Protein AF-A0AA95MHP6-F1 (afdb_monomer_lite)

Radius of gyration: 26.58 Å; chains: 1; bounding box: 50×33×89 Å

Sequence (147 aa):
MKYDLVIKELNQLKTENEHLKRLLSNMMHRREEKAEITNNANIISNRALPIYKINLFKSLFKGRTDVFAYRYESNNGKKCYTPAIYPLLQDDMCVFLAFDFDKQNWQQDLLAFVKECKNSHIPVNIERSRSGKGAHVWIFFFVKINQ

pLDDT: mean 82.79, std 11.97, range [54.72, 97.81]

Secondary structure (DSSP, 8-state):
-HHHHHHHHHHHHHHHHHHHHHHHHHHHHHHHHHHHHHHHHTT--TTS-HHHHHHHHHHH----TTEEEEEEE-TTS-EEEEEEE--S-TTSEEEEEEEEE-STTHHHHHHHHHHHHHHTT---EEEE-TTSS-EEEEEEEEEEEE-

Organism: NCBI:txid220687

Foldseek 3Di:
DVVVVVVVVVVVVVVVVVVVVVVVVVVVVVVVVVVVVVVVLVVDDPPDDVVSVVVSCCVVDVDDPQWDWDWDADPVRDIDTDTDGPQQDPVQWHFKDKDKQADPPSVVVVVVVVVVCVVVVFDWDKAQDPVNGIIMIMGGHPDIDHD

Structure (mmCIF, N/CA/C/O backbone):
data_AF-A0AA95MHP6-F1
#
_entry.id   AF-A0AA95MHP6-F1
#
loop_
_atom_site.group_PDB
_atom_site.id
_atom_site.type_symbol
_atom_site.label_atom_id
_atom_site.label_alt_id
_atom_site.label_comp_id
_atom_site.label_asym_id
_atom_site.label_entity_id
_atom_site.label_seq_id
_atom_site.pdbx_PDB_ins_code
_atom_site.Cartn_x
_atom_site.Cartn_y
_atom_site.Cartn_z
_atom_site.occupancy
_atom_site.B_iso_or_equiv
_atom_site.auth_seq_id
_atom_site.auth_comp_id
_atom_site.auth_asym_id
_atom_site.auth_atom_id
_atom_site.pdbx_PDB_model_num
ATOM 1 N N . MET A 1 1 ? 16.812 -11.308 -62.371 1.00 62.47 1 MET A N 1
ATOM 2 C CA . MET A 1 1 ? 15.585 -11.447 -61.550 1.00 62.47 1 MET A CA 1
ATOM 3 C C . MET A 1 1 ? 15.780 -12.296 -60.290 1.00 62.47 1 MET A C 1
ATOM 5 O O . MET A 1 1 ? 15.633 -11.748 -59.211 1.00 62.47 1 MET A O 1
ATOM 9 N N . LYS A 1 2 ? 16.140 -13.593 -60.360 1.00 71.00 2 LYS A N 1
ATOM 10 C CA . LYS A 1 2 ? 16.373 -14.414 -59.142 1.00 71.00 2 LYS A CA 1
ATOM 11 C C . LYS A 1 2 ? 17.661 -14.030 -58.391 1.00 71.00 2 LYS A C 1
ATOM 13 O O . LYS A 1 2 ? 17.681 -14.043 -57.171 1.00 71.00 2 LYS A O 1
ATOM 18 N N . TYR A 1 3 ? 18.703 -13.631 -59.120 1.00 72.38 3 TYR A N 1
ATOM 19 C CA . TYR A 1 3 ? 19.995 -13.219 -58.555 1.00 72.38 3 TYR A CA 1
ATOM 20 C C . TYR A 1 3 ? 19.905 -11.901 -57.764 1.00 72.38 3 TYR A C 1
ATOM 22 O O . TYR A 1 3 ? 20.447 -11.789 -56.670 1.00 72.38 3 TYR A O 1
ATOM 30 N N . ASP A 1 4 ? 19.131 -10.939 -58.268 1.00 85.81 4 ASP A N 1
ATOM 31 C CA . ASP A 1 4 ? 18.943 -9.629 -57.628 1.00 85.81 4 ASP A CA 1
ATOM 32 C C . ASP A 1 4 ? 18.179 -9.740 -56.299 1.00 85.81 4 ASP A C 1
ATOM 34 O O . ASP A 1 4 ? 18.490 -9.047 -55.331 1.00 85.81 4 ASP A O 1
ATOM 38 N N . LEU A 1 5 ? 17.211 -10.663 -56.230 1.00 87.50 5 LEU A N 1
ATOM 39 C CA . LEU A 1 5 ? 16.488 -10.993 -55.000 1.00 87.50 5 LEU A CA 1
ATOM 40 C C . LEU A 1 5 ? 17.417 -11.612 -53.948 1.00 87.50 5 LEU A C 1
ATOM 42 O O . LEU A 1 5 ? 17.389 -11.194 -52.794 1.00 87.50 5 LEU A O 1
ATOM 46 N N . VAL A 1 6 ? 18.288 -12.537 -54.360 1.00 86.69 6 VAL A N 1
ATOM 47 C CA . VAL A 1 6 ? 19.268 -13.180 -53.468 1.00 86.69 6 VAL A CA 1
ATOM 48 C C . VAL A 1 6 ? 20.271 -12.161 -52.915 1.00 86.69 6 VAL A C 1
ATOM 50 O O . VAL A 1 6 ? 20.595 -12.191 -51.730 1.00 86.69 6 VAL A O 1
ATOM 53 N N . ILE A 1 7 ? 20.732 -11.214 -53.737 1.00 89.94 7 ILE A N 1
ATOM 54 C CA . ILE A 1 7 ? 21.622 -10.136 -53.278 1.00 89.94 7 ILE A CA 1
ATOM 55 C C . ILE A 1 7 ? 20.912 -9.227 -52.268 1.00 89.94 7 ILE A C 1
ATOM 57 O O . ILE A 1 7 ? 21.505 -8.838 -51.258 1.00 89.94 7 ILE A O 1
ATOM 61 N N . LYS A 1 8 ? 19.641 -8.895 -52.514 1.00 92.88 8 LYS A N 1
ATOM 62 C CA . LYS A 1 8 ? 18.846 -8.067 -51.602 1.00 92.88 8 LYS A CA 1
ATOM 63 C C . LYS A 1 8 ? 18.678 -8.737 -50.236 1.00 92.88 8 LYS A C 1
ATOM 65 O O . LYS A 1 8 ? 18.879 -8.080 -49.216 1.00 92.88 8 LYS A O 1
ATOM 70 N N . GLU A 1 9 ? 18.379 -10.031 -50.222 1.00 90.69 9 GLU A N 1
ATOM 71 C CA . GLU A 1 9 ? 18.222 -10.822 -49.000 1.00 90.69 9 GLU A CA 1
ATOM 72 C C . GLU A 1 9 ? 19.544 -10.962 -48.230 1.00 90.69 9 GLU A C 1
ATOM 74 O O . GLU A 1 9 ? 19.583 -10.750 -47.020 1.00 90.69 9 GLU A O 1
ATOM 79 N N . LEU A 1 10 ? 20.663 -11.194 -48.927 1.00 91.00 10 LEU A N 1
ATOM 80 C CA . LEU A 1 10 ? 21.992 -11.230 -48.305 1.00 91.00 10 LEU A CA 1
ATOM 81 C C . LEU A 1 10 ? 22.357 -9.912 -47.617 1.00 91.00 10 LEU A C 1
ATOM 83 O O . LEU A 1 10 ? 22.954 -9.922 -46.540 1.00 91.00 10 LEU A O 1
ATOM 87 N N . ASN A 1 11 ? 22.009 -8.779 -48.223 1.00 92.19 11 ASN A N 1
ATOM 88 C CA . ASN A 1 11 ? 22.267 -7.475 -47.623 1.00 92.19 11 ASN A CA 1
ATOM 89 C C . ASN A 1 11 ? 21.388 -7.243 -46.389 1.00 92.19 11 ASN A C 1
ATOM 91 O O . ASN A 1 11 ? 21.899 -6.792 -45.367 1.00 92.19 11 ASN A O 1
ATOM 95 N N . GLN A 1 12 ? 20.108 -7.620 -46.445 1.00 94.25 12 GLN A N 1
ATOM 96 C CA . GLN A 1 12 ? 19.204 -7.530 -45.294 1.00 94.25 12 GLN A CA 1
ATOM 97 C C . GLN A 1 12 ? 19.676 -8.397 -44.123 1.00 94.25 12 GLN A C 1
ATOM 99 O O . GLN A 1 12 ? 19.814 -7.892 -43.010 1.00 94.25 12 GLN A O 1
ATOM 104 N N . LEU A 1 13 ? 20.017 -9.662 -44.383 1.00 90.12 13 LEU A N 1
ATOM 105 C CA . LEU A 1 13 ? 20.512 -10.587 -43.362 1.00 90.12 13 LEU A CA 1
ATOM 106 C C . LEU A 1 13 ? 21.821 -10.108 -42.729 1.00 90.12 13 LEU A C 1
ATOM 108 O O . LEU A 1 13 ? 22.044 -10.311 -41.536 1.00 90.12 13 LEU A O 1
ATOM 112 N N . LYS A 1 14 ? 22.698 -9.452 -43.496 1.00 94.88 14 LYS A N 1
ATOM 113 C CA . LYS A 1 14 ? 23.917 -8.840 -42.947 1.00 94.88 14 LYS A CA 1
ATOM 114 C C . LYS A 1 14 ? 23.592 -7.667 -42.030 1.00 94.88 14 LYS A C 1
ATOM 116 O O . LYS A 1 14 ? 24.141 -7.596 -40.934 1.00 94.88 14 LYS A O 1
ATOM 121 N N . THR A 1 15 ? 22.690 -6.779 -42.441 1.00 95.25 15 THR A N 1
ATOM 122 C CA . THR A 1 15 ? 22.268 -5.642 -41.612 1.00 95.25 15 THR A CA 1
ATOM 123 C C . THR A 1 15 ? 21.615 -6.104 -40.312 1.00 95.25 15 THR A C 1
ATOM 125 O O . THR A 1 15 ? 21.936 -5.583 -39.244 1.00 95.25 15 THR A O 1
ATOM 128 N N . GLU A 1 16 ? 20.744 -7.109 -40.378 1.00 91.25 16 GLU A N 1
ATOM 129 C CA . GLU A 1 16 ? 20.091 -7.671 -39.198 1.00 91.25 16 GLU A CA 1
ATOM 130 C C . GLU A 1 16 ? 21.096 -8.348 -38.263 1.00 91.25 16 GLU A C 1
ATOM 132 O O . GLU A 1 16 ? 21.067 -8.109 -37.057 1.00 91.25 16 GLU A O 1
ATOM 137 N N . ASN A 1 17 ? 22.056 -9.102 -38.804 1.00 93.94 17 ASN A N 1
ATOM 138 C CA . ASN A 1 17 ? 23.125 -9.693 -38.000 1.00 93.94 17 ASN A CA 1
ATOM 139 C C . ASN A 1 17 ? 23.962 -8.640 -37.267 1.00 93.94 17 ASN A C 1
ATOM 141 O O . ASN A 1 17 ? 24.259 -8.812 -36.087 1.00 93.94 17 ASN A O 1
ATOM 145 N N . GLU A 1 18 ? 24.325 -7.541 -37.924 1.00 95.62 18 GLU A N 1
ATOM 146 C CA . GLU A 1 18 ? 25.066 -6.460 -37.265 1.00 95.62 18 GLU A CA 1
ATOM 147 C C . GLU A 1 18 ? 24.228 -5.773 -36.177 1.00 95.62 18 GLU A C 1
ATOM 149 O O . GLU A 1 18 ? 24.725 -5.488 -35.083 1.00 95.62 18 GLU A O 1
ATOM 154 N N . HIS A 1 19 ? 22.928 -5.587 -36.412 1.00 92.44 19 HIS A N 1
ATOM 155 C CA . HIS A 1 19 ? 22.014 -5.057 -35.404 1.00 92.44 19 HIS A CA 1
ATOM 156 C C . HIS A 1 19 ? 21.877 -5.991 -34.188 1.00 92.44 19 HIS A C 1
ATOM 158 O O . HIS A 1 19 ? 21.969 -5.537 -33.043 1.00 92.44 19 HIS A O 1
ATOM 164 N N . LEU A 1 20 ? 21.721 -7.298 -34.418 1.00 89.75 20 LEU A N 1
ATOM 165 C CA . LEU A 1 20 ? 21.615 -8.311 -33.366 1.00 89.75 20 LEU A CA 1
ATOM 166 C C . LEU A 1 20 ? 22.903 -8.413 -32.545 1.00 89.75 20 LEU A C 1
ATOM 168 O O . LEU A 1 20 ? 22.838 -8.429 -31.315 1.00 89.75 20 LEU A O 1
ATOM 172 N N . LYS A 1 21 ? 24.074 -8.402 -33.194 1.00 89.62 21 LYS A N 1
ATOM 173 C CA . LYS A 1 21 ? 25.374 -8.357 -32.506 1.00 89.62 21 LYS A CA 1
ATOM 174 C C . LYS A 1 21 ? 25.498 -7.120 -31.621 1.00 89.62 21 LYS A C 1
ATOM 176 O O . LYS A 1 21 ? 25.953 -7.227 -30.484 1.00 89.62 21 LYS A O 1
ATOM 181 N N . ARG A 1 22 ? 25.036 -5.957 -32.095 1.00 90.94 22 ARG A N 1
ATOM 182 C CA . ARG A 1 22 ? 25.044 -4.717 -31.305 1.00 90.94 22 ARG A CA 1
ATOM 183 C C . ARG A 1 22 ? 24.107 -4.794 -30.099 1.00 90.94 22 ARG A C 1
ATOM 185 O O . ARG A 1 22 ? 24.481 -4.377 -29.004 1.00 90.94 22 ARG A O 1
ATOM 192 N N . LEU A 1 23 ? 22.908 -5.353 -30.269 1.00 89.50 23 LEU A N 1
ATOM 193 C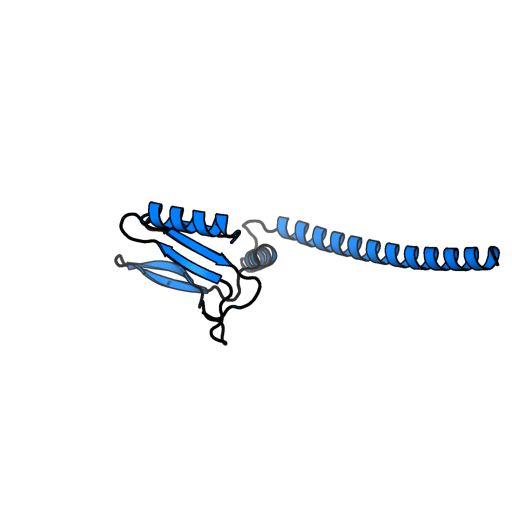 CA . LEU A 1 23 ? 21.972 -5.603 -29.167 1.00 89.50 23 LEU A CA 1
ATOM 194 C C . LEU A 1 23 ? 22.561 -6.561 -28.127 1.00 89.50 23 LEU A C 1
ATOM 196 O O . LEU A 1 23 ? 22.486 -6.276 -26.934 1.00 89.50 23 LEU A O 1
ATOM 200 N N . LEU A 1 24 ? 23.183 -7.656 -28.570 1.00 85.19 24 LEU A N 1
ATOM 201 C CA . LEU A 1 24 ? 23.874 -8.614 -27.706 1.00 85.19 24 LEU A CA 1
ATOM 202 C C . LEU A 1 24 ? 25.011 -7.952 -26.928 1.00 85.19 24 LEU A C 1
ATOM 204 O O . LEU A 1 24 ? 25.044 -8.083 -25.709 1.00 85.19 24 LEU A O 1
ATOM 208 N N . SER A 1 25 ? 25.864 -7.170 -27.590 1.00 89.12 25 SER A N 1
ATOM 209 C CA . SER A 1 25 ? 26.943 -6.419 -26.934 1.00 89.12 25 SER A CA 1
ATOM 210 C C . SER A 1 25 ? 26.406 -5.483 -25.847 1.00 89.12 25 SER A C 1
ATOM 212 O O . SER A 1 25 ? 26.915 -5.463 -24.730 1.00 89.12 25 SER A O 1
ATOM 214 N N . ASN A 1 26 ? 25.320 -4.760 -26.133 1.00 85.88 26 ASN A N 1
ATOM 215 C CA . ASN A 1 26 ? 24.680 -3.873 -25.161 1.00 85.88 26 ASN A CA 1
ATOM 216 C C . ASN A 1 26 ? 24.046 -4.639 -23.992 1.00 85.88 26 ASN A C 1
ATOM 218 O O . ASN A 1 26 ? 24.044 -4.153 -22.862 1.00 85.88 26 ASN A O 1
ATOM 222 N N . MET A 1 27 ? 23.473 -5.817 -24.247 1.00 84.94 27 MET A N 1
ATOM 223 C CA . MET A 1 27 ? 22.927 -6.677 -23.197 1.00 84.94 27 MET A CA 1
ATOM 224 C C . MET A 1 27 ? 24.034 -7.287 -22.335 1.00 84.94 27 MET A C 1
ATOM 226 O O . MET A 1 27 ? 23.847 -7.374 -21.124 1.00 84.94 27 MET A O 1
ATOM 230 N N . MET A 1 28 ? 25.172 -7.665 -22.926 1.00 82.88 28 MET A N 1
ATOM 231 C CA . MET A 1 28 ? 26.337 -8.198 -22.214 1.00 82.88 28 MET A CA 1
ATOM 232 C C . MET A 1 28 ? 26.977 -7.142 -21.314 1.00 82.88 28 MET A C 1
ATOM 234 O O . MET A 1 28 ? 27.070 -7.390 -20.116 1.00 82.88 28 MET A O 1
ATOM 238 N N . HIS A 1 29 ? 27.267 -5.938 -21.818 1.00 75.31 29 HIS A N 1
ATOM 239 C CA . HIS A 1 29 ? 27.786 -4.850 -20.977 1.00 75.31 29 HIS A CA 1
ATOM 240 C C . HIS A 1 29 ? 26.840 -4.485 -19.834 1.00 75.31 29 HIS A C 1
ATOM 242 O O . HIS A 1 29 ? 27.256 -4.366 -18.687 1.00 75.31 29 HIS A O 1
ATOM 248 N N . ARG A 1 30 ? 25.528 -4.424 -20.096 1.00 72.19 30 ARG A N 1
ATOM 249 C CA . ARG A 1 30 ? 24.537 -4.168 -19.039 1.00 72.19 30 ARG A CA 1
ATOM 250 C C . ARG A 1 30 ? 24.481 -5.295 -17.999 1.00 72.19 30 ARG A C 1
ATOM 252 O O . ARG A 1 30 ? 24.029 -5.079 -16.875 1.00 72.19 30 ARG A O 1
ATOM 259 N N . ARG A 1 31 ? 24.869 -6.515 -18.377 1.00 70.50 31 ARG A N 1
ATOM 260 C CA . ARG A 1 31 ? 24.928 -7.685 -17.493 1.00 70.50 31 ARG A CA 1
ATOM 261 C C . ARG A 1 31 ? 26.219 -7.691 -16.670 1.00 70.50 31 ARG A C 1
ATOM 263 O O . ARG A 1 31 ? 26.142 -8.009 -15.489 1.00 70.50 31 ARG A O 1
ATOM 270 N N . GLU A 1 32 ? 27.341 -7.286 -17.261 1.00 66.81 32 GLU A N 1
ATOM 271 C CA . GLU A 1 32 ? 28.636 -7.075 -16.594 1.00 66.81 32 GLU A CA 1
ATOM 272 C C . GLU A 1 32 ? 28.544 -5.949 -15.553 1.00 66.81 32 GLU A C 1
ATOM 274 O O . GLU A 1 32 ? 28.807 -6.195 -14.379 1.00 66.81 32 GLU A O 1
ATOM 279 N N . GLU A 1 33 ? 28.017 -4.776 -15.923 1.00 66.00 33 GLU A N 1
ATOM 280 C CA . GLU A 1 33 ? 27.781 -3.659 -14.990 1.00 66.00 33 GLU A CA 1
ATOM 281 C C . GLU A 1 33 ? 26.861 -4.069 -13.828 1.00 66.00 33 GLU A C 1
ATOM 283 O O . GLU A 1 33 ? 27.123 -3.773 -12.662 1.00 66.00 33 GLU A O 1
ATOM 288 N N . LYS A 1 34 ? 25.774 -4.801 -14.114 1.00 64.56 34 LYS A N 1
ATOM 289 C CA . LYS A 1 34 ? 24.883 -5.318 -13.063 1.00 64.56 34 LYS A CA 1
ATOM 290 C C . LYS A 1 34 ? 25.572 -6.342 -12.163 1.00 64.56 34 LYS A C 1
ATOM 292 O O . LYS A 1 34 ? 25.310 -6.342 -10.959 1.00 64.56 34 LYS A O 1
ATOM 29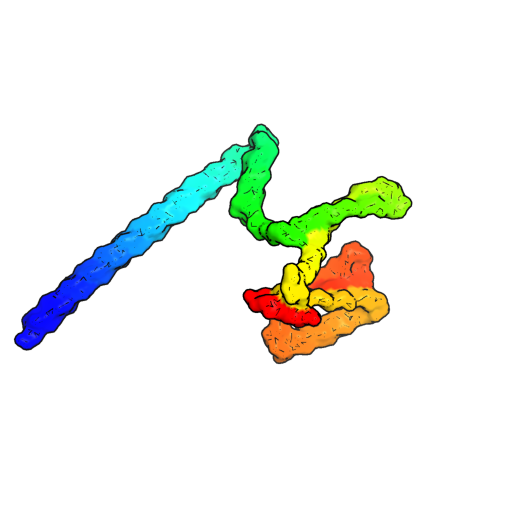7 N N . ALA A 1 35 ? 26.411 -7.217 -12.713 1.00 59.97 35 ALA A N 1
ATOM 298 C CA . ALA A 1 35 ? 27.170 -8.189 -11.933 1.00 59.97 35 ALA A CA 1
ATOM 299 C C . ALA A 1 35 ? 28.192 -7.498 -11.013 1.00 59.97 35 ALA A C 1
ATOM 301 O O . ALA A 1 35 ? 28.277 -7.852 -9.839 1.00 59.97 35 ALA A O 1
ATOM 302 N N . GLU A 1 36 ? 28.882 -6.458 -11.487 1.00 61.56 36 GLU A N 1
ATOM 303 C CA . GLU A 1 36 ? 29.785 -5.640 -10.665 1.00 61.56 36 GLU A CA 1
ATOM 304 C C . GLU A 1 36 ? 29.044 -4.891 -9.549 1.00 61.56 36 GLU A C 1
ATOM 306 O O . GLU A 1 36 ? 29.485 -4.899 -8.397 1.00 61.56 36 GLU A O 1
ATOM 311 N N . ILE A 1 37 ? 27.875 -4.307 -9.837 1.00 61.00 37 ILE A N 1
ATOM 312 C CA . ILE A 1 37 ? 27.026 -3.666 -8.816 1.00 61.00 37 ILE A CA 1
ATOM 313 C C . ILE A 1 37 ? 26.573 -4.688 -7.759 1.00 61.00 37 ILE A C 1
ATOM 315 O O . ILE A 1 37 ? 26.604 -4.399 -6.561 1.00 61.00 37 ILE A O 1
ATOM 319 N N . THR A 1 38 ? 26.185 -5.894 -8.186 1.00 58.81 38 THR A N 1
ATOM 320 C CA . THR A 1 38 ? 25.731 -6.970 -7.286 1.00 58.81 38 THR A CA 1
ATOM 321 C C . THR A 1 38 ? 26.878 -7.496 -6.414 1.00 58.81 38 THR A C 1
ATOM 323 O O . THR A 1 38 ? 26.687 -7.755 -5.227 1.00 58.81 38 THR A O 1
ATOM 326 N N . ASN A 1 39 ? 28.094 -7.585 -6.960 1.00 59.16 39 ASN A N 1
ATOM 327 C CA . ASN A 1 39 ? 29.284 -7.987 -6.209 1.00 59.16 39 ASN A CA 1
ATOM 328 C C . ASN A 1 39 ? 29.717 -6.922 -5.190 1.00 59.16 39 ASN A C 1
ATOM 330 O O . ASN A 1 39 ? 30.055 -7.267 -4.060 1.00 59.16 39 ASN A O 1
ATOM 334 N N . ASN A 1 40 ? 29.631 -5.633 -5.531 1.00 54.72 40 ASN A N 1
ATOM 335 C CA . ASN A 1 40 ? 29.947 -4.543 -4.601 1.00 54.72 40 ASN A CA 1
ATOM 336 C C . ASN A 1 40 ? 28.928 -4.416 -3.457 1.00 54.72 40 ASN A C 1
ATOM 338 O O . ASN A 1 40 ? 29.297 -4.106 -2.323 1.00 54.72 40 ASN A O 1
ATOM 342 N N . ALA A 1 41 ? 27.654 -4.710 -3.723 1.00 56.38 41 ALA A N 1
ATOM 343 C CA . ALA A 1 41 ? 26.616 -4.780 -2.697 1.00 56.38 41 ALA A CA 1
ATOM 344 C C . ALA A 1 41 ? 26.907 -5.852 -1.627 1.00 56.38 41 ALA A C 1
ATOM 346 O O . ALA A 1 41 ? 26.638 -5.630 -0.445 1.00 56.38 41 ALA A O 1
ATOM 347 N N . ASN A 1 42 ? 27.521 -6.974 -2.018 1.00 55.31 42 ASN A N 1
ATOM 348 C CA . ASN A 1 42 ? 27.856 -8.091 -1.128 1.00 55.31 42 ASN A CA 1
ATOM 349 C C . ASN A 1 42 ? 29.063 -7.834 -0.196 1.00 55.31 42 ASN A C 1
ATOM 351 O O . ASN A 1 42 ? 29.304 -8.631 0.708 1.00 55.31 42 ASN A O 1
ATOM 355 N N . ILE A 1 43 ? 29.806 -6.728 -0.354 1.00 58.25 43 ILE A N 1
ATOM 356 C CA . ILE A 1 43 ? 30.996 -6.403 0.470 1.00 58.25 43 ILE A CA 1
ATOM 357 C C . ILE A 1 43 ? 30.643 -5.512 1.681 1.00 58.25 43 ILE A C 1
ATOM 359 O O . ILE A 1 43 ? 31.454 -5.304 2.590 1.00 58.25 43 ILE A O 1
ATOM 363 N N . ILE A 1 44 ? 29.411 -5.003 1.762 1.00 62.31 44 ILE A N 1
ATOM 364 C CA . ILE A 1 44 ? 28.985 -4.079 2.822 1.00 62.31 44 ILE A CA 1
ATOM 365 C C . ILE A 1 44 ? 28.676 -4.873 4.099 1.00 62.31 44 ILE A C 1
ATOM 367 O O . ILE A 1 44 ? 27.535 -5.175 4.438 1.00 62.31 44 ILE A O 1
ATOM 371 N N . SER A 1 45 ? 29.735 -5.220 4.828 1.00 66.94 45 SER A N 1
ATOM 372 C CA . SER A 1 45 ? 29.639 -5.823 6.157 1.00 66.94 45 SER A CA 1
ATOM 373 C C . SER A 1 45 ? 29.057 -4.836 7.181 1.00 66.94 45 SER A C 1
ATOM 375 O O . SER A 1 45 ? 29.033 -3.618 6.973 1.00 66.94 45 SER A O 1
ATOM 377 N N . ASN A 1 46 ? 28.666 -5.328 8.362 1.00 65.06 46 ASN A N 1
ATOM 378 C CA . ASN A 1 46 ? 28.190 -4.473 9.458 1.00 65.06 46 ASN A CA 1
ATOM 379 C C . ASN A 1 46 ? 29.194 -3.389 9.902 1.00 65.06 46 ASN A C 1
ATOM 381 O O . ASN A 1 46 ? 28.784 -2.446 10.577 1.00 65.06 46 ASN A O 1
ATOM 385 N N . ARG A 1 47 ? 30.466 -3.475 9.492 1.00 71.44 47 ARG A N 1
ATOM 386 C CA . ARG A 1 47 ? 31.513 -2.479 9.770 1.00 71.44 47 ARG A CA 1
ATOM 387 C C . ARG A 1 47 ? 31.562 -1.324 8.765 1.00 71.44 47 ARG A C 1
ATOM 389 O O . ARG A 1 47 ? 32.279 -0.359 9.002 1.00 71.44 47 ARG A O 1
ATOM 396 N N . ALA A 1 48 ? 30.829 -1.404 7.655 1.00 77.12 48 ALA A N 1
ATOM 397 C CA . ALA A 1 48 ? 30.784 -0.328 6.673 1.00 77.12 48 ALA A CA 1
ATOM 398 C C . ALA A 1 48 ? 30.186 0.955 7.272 1.00 77.12 48 ALA A C 1
ATOM 400 O O . ALA A 1 48 ? 29.269 0.901 8.102 1.00 77.12 48 ALA A O 1
ATOM 401 N N . LEU A 1 49 ? 30.678 2.110 6.810 1.00 80.38 49 LEU A N 1
ATOM 402 C CA . LEU A 1 49 ? 30.133 3.409 7.200 1.00 80.38 49 LEU A CA 1
ATOM 403 C C . LEU A 1 49 ? 28.627 3.477 6.880 1.00 80.38 49 LEU A C 1
ATOM 405 O O . LEU A 1 49 ? 28.198 2.939 5.851 1.00 80.38 49 LEU A O 1
ATOM 409 N N . PRO A 1 50 ? 27.821 4.174 7.706 1.00 82.38 50 PRO A N 1
ATOM 410 C CA . PRO A 1 50 ? 26.376 4.293 7.502 1.00 82.38 50 PRO A CA 1
ATOM 411 C C . PRO A 1 50 ? 25.990 4.734 6.088 1.00 82.38 50 PRO A C 1
ATOM 413 O O . PRO A 1 50 ? 25.015 4.232 5.538 1.00 82.38 50 PRO A O 1
ATOM 416 N N . ILE A 1 51 ? 26.790 5.607 5.467 1.00 76.56 51 ILE A N 1
ATOM 417 C CA . ILE A 1 51 ? 26.537 6.104 4.113 1.00 76.56 51 ILE A CA 1
ATOM 418 C C . ILE A 1 51 ? 26.515 4.988 3.059 1.00 76.56 51 ILE A C 1
ATOM 420 O O . ILE A 1 51 ? 25.641 4.987 2.197 1.00 76.56 51 ILE A O 1
ATOM 424 N N . TYR A 1 52 ? 27.397 3.988 3.157 1.00 79.75 52 TYR A N 1
ATOM 425 C CA . TYR A 1 52 ? 27.421 2.867 2.214 1.00 79.75 52 TYR A CA 1
ATOM 426 C C . TYR A 1 52 ? 26.218 1.947 2.405 1.00 79.75 52 TYR A C 1
ATOM 428 O O . TYR A 1 52 ? 25.628 1.502 1.426 1.00 79.75 52 TYR A O 1
ATOM 436 N N . LYS A 1 53 ? 25.788 1.733 3.654 1.00 81.50 53 LYS A N 1
ATOM 437 C CA . LYS A 1 53 ? 24.560 0.983 3.960 1.00 81.50 53 LYS A CA 1
ATOM 438 C C . LYS A 1 53 ? 23.316 1.708 3.447 1.00 81.50 53 LYS A C 1
ATOM 440 O O . LYS A 1 53 ? 22.434 1.069 2.887 1.00 81.50 53 LYS A O 1
ATOM 445 N N . ILE A 1 54 ? 23.262 3.034 3.592 1.00 77.19 54 ILE A N 1
ATOM 446 C CA . ILE A 1 54 ? 22.175 3.869 3.060 1.00 77.19 54 ILE A CA 1
ATOM 447 C C . ILE A 1 54 ? 22.149 3.796 1.533 1.00 77.19 54 ILE A C 1
ATOM 449 O O . ILE A 1 54 ? 21.081 3.614 0.955 1.00 77.19 54 ILE A O 1
ATOM 453 N N . ASN A 1 55 ? 23.303 3.909 0.874 1.00 76.81 55 ASN A N 1
ATOM 454 C CA . ASN A 1 55 ? 23.387 3.838 -0.583 1.00 76.81 55 ASN A CA 1
ATOM 455 C C . ASN A 1 55 ? 23.001 2.451 -1.110 1.00 76.81 55 ASN A C 1
ATOM 457 O O . ASN A 1 55 ? 22.252 2.365 -2.080 1.00 76.81 55 ASN A O 1
ATOM 461 N N . LEU A 1 56 ? 23.433 1.381 -0.438 1.00 77.31 56 LEU A N 1
ATOM 462 C CA . LEU A 1 56 ? 23.011 0.014 -0.741 1.00 77.31 56 LEU A CA 1
ATOM 463 C C . LEU A 1 56 ? 21.505 -0.172 -0.550 1.00 77.31 56 LEU A C 1
ATOM 465 O O . LEU A 1 56 ? 20.822 -0.716 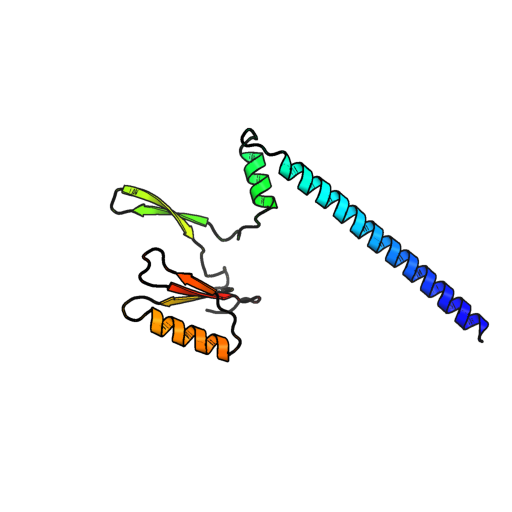-1.410 1.00 77.31 56 LEU A O 1
ATOM 469 N N . PHE A 1 57 ? 20.964 0.305 0.567 1.00 75.69 57 PHE A N 1
ATOM 470 C CA . PHE A 1 57 ? 19.531 0.236 0.807 1.00 75.69 57 PHE A CA 1
ATOM 471 C C . PHE A 1 57 ? 18.759 0.994 -0.280 1.00 75.69 57 PHE A C 1
ATOM 473 O O . PHE A 1 57 ? 17.803 0.460 -0.821 1.00 75.69 57 PHE A O 1
ATOM 480 N N . LYS A 1 58 ? 19.206 2.192 -0.675 1.00 72.12 58 LYS A N 1
ATOM 481 C CA . LYS A 1 58 ? 18.595 2.970 -1.766 1.00 72.12 58 LYS A CA 1
ATOM 482 C C . LYS A 1 58 ? 18.733 2.315 -3.146 1.00 72.12 58 LYS A C 1
ATOM 484 O O . LYS A 1 58 ? 17.886 2.554 -4.003 1.00 72.12 58 LYS A O 1
ATOM 489 N N . SER A 1 59 ? 19.783 1.525 -3.390 1.00 72.62 59 SER A N 1
ATOM 490 C CA . SER A 1 59 ? 19.954 0.811 -4.663 1.00 72.62 59 SER A CA 1
ATOM 491 C C . SER A 1 59 ? 19.059 -0.427 -4.756 1.00 72.62 59 SER A C 1
ATOM 493 O O . SER A 1 59 ? 18.519 -0.702 -5.827 1.00 72.62 59 SER A O 1
ATOM 495 N N . LEU A 1 60 ? 18.866 -1.137 -3.640 1.00 70.06 60 LEU A N 1
ATOM 496 C CA . LEU A 1 60 ? 18.010 -2.325 -3.553 1.00 70.06 60 LEU A CA 1
ATOM 497 C C . LEU A 1 60 ? 16.527 -1.970 -3.405 1.00 70.06 60 LEU A C 1
ATOM 499 O O . LEU A 1 60 ? 15.664 -2.628 -3.982 1.00 70.06 60 LEU A O 1
ATOM 503 N N . PHE A 1 61 ? 16.233 -0.918 -2.647 1.00 69.38 61 PHE A N 1
ATOM 504 C CA . PHE A 1 61 ? 14.889 -0.458 -2.339 1.00 69.38 61 PHE A CA 1
ATOM 505 C C . PHE A 1 61 ? 14.688 0.944 -2.908 1.00 69.38 61 PHE A C 1
ATOM 507 O O . PHE A 1 61 ? 15.141 1.946 -2.353 1.00 69.38 61 PHE A O 1
ATOM 514 N N . LYS A 1 62 ? 13.931 1.031 -4.002 1.00 66.19 62 LYS A N 1
ATOM 515 C CA . LYS A 1 62 ? 13.360 2.302 -4.452 1.00 66.19 62 LYS A CA 1
ATOM 516 C C . LYS A 1 62 ? 12.096 2.572 -3.644 1.00 66.19 62 LYS A C 1
ATOM 518 O O . LYS A 1 62 ? 10.996 2.223 -4.060 1.00 66.19 62 LYS A O 1
ATOM 523 N N . GLY A 1 63 ? 12.274 3.128 -2.448 1.00 61.59 63 GLY A N 1
ATOM 524 C CA . GLY A 1 63 ? 11.157 3.637 -1.658 1.00 61.59 63 GLY A CA 1
ATOM 525 C C . GLY A 1 63 ? 10.409 4.733 -2.420 1.00 61.59 63 GLY A C 1
ATOM 526 O O . GLY A 1 63 ? 10.998 5.467 -3.215 1.00 61.59 63 GLY A O 1
ATOM 527 N N . ARG A 1 64 ? 9.107 4.844 -2.165 1.00 69.88 64 ARG A N 1
ATOM 528 C CA . ARG A 1 64 ? 8.297 5.984 -2.600 1.00 69.88 64 ARG A CA 1
ATOM 529 C C . ARG A 1 64 ? 8.885 7.273 -2.010 1.00 69.88 64 ARG A C 1
ATOM 531 O O . ARG A 1 64 ? 9.057 7.366 -0.798 1.00 69.88 64 ARG A O 1
ATOM 538 N N . THR A 1 65 ? 9.240 8.238 -2.859 1.00 67.75 65 THR A N 1
ATOM 539 C CA . THR A 1 65 ? 9.864 9.514 -2.442 1.00 67.75 65 THR A CA 1
ATOM 540 C C . THR A 1 65 ? 8.891 10.449 -1.729 1.00 67.75 65 THR A C 1
ATOM 542 O O . THR A 1 65 ? 9.306 11.430 -1.125 1.00 67.75 65 THR A O 1
ATOM 545 N N . ASP A 1 66 ? 7.604 10.138 -1.813 1.00 64.56 66 ASP A N 1
ATOM 546 C CA . ASP A 1 66 ? 6.483 10.817 -1.176 1.00 64.56 66 ASP A CA 1
ATOM 547 C C . ASP A 1 66 ? 6.057 10.168 0.156 1.00 64.56 66 ASP A C 1
ATOM 549 O O . ASP A 1 66 ? 5.102 10.619 0.785 1.00 64.56 66 ASP A O 1
ATOM 553 N N . VAL A 1 67 ? 6.771 9.131 0.617 1.00 68.56 67 VAL A N 1
ATOM 554 C CA . VAL A 1 67 ? 6.604 8.552 1.959 1.00 68.56 67 VAL A CA 1
ATOM 555 C C . VAL A 1 67 ? 7.620 9.179 2.909 1.00 68.56 67 VAL A C 1
ATOM 557 O O . VAL A 1 67 ? 8.828 9.102 2.686 1.00 68.56 67 VAL A O 1
ATOM 560 N N . PHE A 1 68 ? 7.145 9.736 4.018 1.00 74.19 68 PHE A N 1
ATOM 561 C CA . PHE A 1 68 ? 7.982 10.290 5.082 1.00 74.19 68 PHE A CA 1
ATOM 562 C C . PHE A 1 68 ? 7.623 9.682 6.440 1.00 74.19 68 PHE A C 1
ATOM 564 O O . PHE A 1 68 ? 6.532 9.157 6.649 1.00 74.19 68 PHE A O 1
ATOM 571 N N . ALA A 1 69 ? 8.560 9.718 7.386 1.00 81.31 69 ALA A N 1
ATOM 572 C CA . ALA A 1 69 ? 8.307 9.243 8.741 1.00 81.31 69 ALA A CA 1
ATOM 573 C C . ALA A 1 69 ? 7.578 10.329 9.548 1.00 81.31 69 ALA A C 1
ATOM 575 O O . ALA A 1 69 ? 8.160 11.366 9.867 1.00 81.31 69 ALA A O 1
ATOM 576 N N . TYR A 1 70 ? 6.323 10.081 9.916 1.00 82.56 70 TYR A N 1
ATOM 577 C CA . TYR A 1 70 ? 5.585 10.911 10.861 1.00 82.56 70 TYR A CA 1
ATOM 578 C C . TYR A 1 70 ? 5.925 10.494 12.292 1.00 82.56 70 TYR A C 1
ATOM 580 O O . TYR A 1 70 ? 5.733 9.338 12.687 1.00 82.56 70 TYR A O 1
ATOM 588 N N . ARG A 1 71 ? 6.451 11.440 13.075 1.00 87.88 71 ARG A N 1
ATOM 589 C CA . ARG A 1 71 ? 6.735 11.241 14.497 1.00 87.88 71 ARG A CA 1
ATOM 590 C C . ARG A 1 71 ? 5.490 11.561 15.311 1.00 87.88 71 ARG A C 1
ATOM 592 O O . ARG A 1 71 ? 4.970 12.667 15.212 1.00 87.88 71 ARG A O 1
ATOM 599 N N . TYR A 1 72 ? 5.105 10.650 16.193 1.00 85.38 72 TYR A N 1
ATOM 600 C CA . TYR A 1 72 ? 4.064 10.896 17.185 1.00 85.38 72 TYR A CA 1
ATOM 601 C C . TYR A 1 72 ? 4.499 10.404 18.564 1.00 85.38 72 TYR A C 1
ATOM 603 O O . TYR A 1 72 ? 5.373 9.542 18.697 1.00 85.38 72 TYR A O 1
ATOM 611 N N . GLU A 1 73 ? 3.900 10.965 19.603 1.00 92.62 73 GLU A N 1
ATOM 612 C CA . GLU A 1 73 ? 4.120 10.550 20.982 1.00 92.62 73 GLU A CA 1
ATOM 613 C C . GLU A 1 73 ? 2.873 9.819 21.468 1.00 92.62 73 GLU A C 1
ATOM 615 O O . GLU A 1 73 ? 1.760 10.325 21.356 1.00 92.62 73 GLU A O 1
ATOM 620 N N . SER A 1 74 ? 3.039 8.578 21.926 1.00 82.38 74 SER A N 1
ATOM 621 C CA . SER A 1 74 ? 1.927 7.832 22.518 1.00 82.38 74 SER A CA 1
ATOM 622 C C . SER A 1 74 ? 1.540 8.437 23.865 1.00 82.38 74 SER A C 1
ATOM 624 O O . SER A 1 74 ? 2.381 9.043 24.527 1.00 82.38 74 SER A O 1
ATOM 626 N N . ASN A 1 75 ? 0.332 8.131 24.335 1.00 83.31 75 ASN A N 1
ATOM 627 C CA . ASN A 1 75 ? -0.169 8.553 25.648 1.00 83.31 75 ASN A CA 1
ATOM 628 C C . ASN A 1 75 ? 0.757 8.169 26.824 1.00 83.31 75 ASN A C 1
ATOM 630 O O . ASN A 1 75 ? 0.679 8.775 27.885 1.00 83.31 75 ASN A O 1
ATOM 634 N N . ASN A 1 76 ? 1.658 7.199 26.633 1.00 89.62 76 ASN A N 1
ATOM 635 C CA . ASN A 1 76 ? 2.614 6.735 27.641 1.00 89.62 76 ASN A CA 1
ATOM 636 C C . ASN A 1 76 ? 3.995 7.424 27.518 1.00 89.62 76 ASN A C 1
ATOM 638 O O . ASN A 1 76 ? 4.985 6.896 28.018 1.00 89.62 76 ASN A O 1
ATOM 642 N N . GLY A 1 77 ? 4.115 8.520 26.759 1.00 90.25 77 GLY A N 1
ATOM 643 C CA . GLY A 1 77 ? 5.378 9.240 26.512 1.00 90.25 77 GLY A CA 1
ATOM 644 C C . GLY A 1 77 ? 6.335 8.554 25.524 1.00 90.25 77 GLY A C 1
ATOM 645 O O . GLY A 1 77 ? 7.418 9.054 25.217 1.00 90.25 77 GLY A O 1
ATOM 646 N N . LYS A 1 78 ? 5.965 7.382 24.983 1.00 89.31 78 LYS A N 1
ATOM 647 C CA . LYS A 1 78 ? 6.785 6.681 23.984 1.00 89.31 78 LYS A CA 1
ATOM 648 C C . LYS A 1 78 ? 6.735 7.404 22.637 1.00 89.31 78 LYS A C 1
ATOM 650 O O . LYS A 1 78 ? 5.686 7.457 21.992 1.00 89.31 78 LYS A O 1
ATOM 655 N N . LYS A 1 79 ? 7.897 7.864 22.171 1.00 92.25 79 LYS A N 1
ATOM 656 C CA . LYS A 1 79 ? 8.094 8.410 20.821 1.00 92.25 79 LYS A CA 1
ATOM 657 C C . LYS A 1 79 ? 8.083 7.273 19.798 1.00 92.25 79 LYS A C 1
ATOM 659 O O . LYS A 1 79 ? 8.865 6.330 19.907 1.00 92.25 79 LYS A O 1
ATOM 664 N N . CYS A 1 80 ? 7.192 7.361 18.820 1.00 84.75 80 CYS A N 1
ATOM 665 C CA . CYS A 1 80 ? 7.026 6.392 17.743 1.00 84.75 80 CYS A CA 1
ATOM 666 C C . CYS A 1 80 ? 7.147 7.091 16.381 1.00 84.75 80 CYS A C 1
ATOM 668 O O . CYS A 1 80 ? 6.890 8.288 16.260 1.00 84.75 80 CYS A O 1
ATOM 670 N N . TYR A 1 81 ? 7.513 6.327 15.353 1.00 83.69 81 TYR A N 1
ATOM 671 C CA . TYR A 1 81 ? 7.514 6.774 13.962 1.00 83.69 81 TYR A CA 1
ATOM 672 C C . TYR A 1 81 ? 6.609 5.851 13.153 1.00 83.69 81 TYR A C 1
ATOM 674 O O . TYR A 1 81 ? 6.670 4.633 13.324 1.00 83.69 81 TYR A O 1
ATOM 682 N N . THR A 1 82 ? 5.778 6.423 12.288 1.00 79.25 82 THR A N 1
ATOM 683 C CA . THR A 1 82 ? 4.977 5.675 11.313 1.00 79.25 82 THR A CA 1
ATOM 684 C C . THR A 1 82 ? 5.251 6.222 9.917 1.00 79.25 82 THR A C 1
ATOM 686 O O . THR A 1 82 ? 5.406 7.437 9.778 1.00 79.25 82 THR A O 1
ATOM 689 N N . PRO A 1 83 ? 5.345 5.376 8.879 1.00 74.94 83 PRO A N 1
ATOM 690 C CA . PRO A 1 83 ? 5.304 5.873 7.514 1.00 74.94 83 PRO A CA 1
ATOM 691 C C . PRO A 1 83 ? 3.984 6.620 7.303 1.00 74.94 83 PRO A C 1
ATOM 693 O O . PRO A 1 83 ? 2.921 6.156 7.719 1.00 74.94 83 PRO A O 1
ATOM 696 N N . ALA A 1 84 ? 4.079 7.793 6.696 1.00 72.81 84 ALA A N 1
ATOM 697 C CA . ALA A 1 84 ? 2.966 8.624 6.292 1.00 72.81 84 ALA A CA 1
ATOM 698 C C . ALA A 1 84 ? 3.171 9.026 4.834 1.00 72.81 84 ALA A C 1
ATOM 700 O O . ALA A 1 84 ? 4.296 9.247 4.382 1.00 72.81 84 ALA A O 1
ATOM 701 N N . ILE A 1 85 ? 2.065 9.105 4.113 1.00 71.25 85 ILE A N 1
ATOM 702 C CA . ILE A 1 85 ? 1.989 9.659 2.768 1.00 71.25 85 ILE A CA 1
ATOM 703 C C . ILE A 1 85 ? 0.999 10.805 2.812 1.00 71.25 85 ILE A C 1
ATOM 705 O O . ILE A 1 85 ? 0.005 10.725 3.536 1.00 71.25 85 ILE A O 1
ATOM 709 N N . TYR A 1 86 ? 1.258 11.853 2.039 1.00 70.19 86 TYR A N 1
ATOM 710 C CA . TYR A 1 86 ? 0.194 12.777 1.682 1.00 70.19 86 TYR A CA 1
ATOM 711 C C . TYR A 1 86 ? -0.528 12.148 0.481 1.00 70.19 86 TYR A C 1
ATOM 713 O O . TYR A 1 86 ? 0.093 11.995 -0.570 1.00 70.19 86 TYR A O 1
ATOM 721 N N . PRO A 1 87 ? -1.767 11.649 0.642 1.00 63.06 87 PRO A N 1
ATOM 722 C CA . PRO A 1 87 ? -2.412 10.826 -0.382 1.00 63.06 87 PRO A CA 1
ATOM 723 C C . PRO A 1 87 ? -2.774 11.622 -1.643 1.00 63.06 87 PRO A C 1
ATOM 725 O O . PRO A 1 87 ? -2.908 11.024 -2.711 1.00 63.06 87 PRO A O 1
ATOM 728 N N . LEU A 1 88 ? -2.896 12.947 -1.518 1.00 65.94 88 LEU A N 1
ATOM 729 C CA . LEU A 1 88 ? -3.156 13.865 -2.618 1.00 65.94 88 LEU A CA 1
ATOM 730 C C . LEU A 1 88 ? -1.838 14.326 -3.244 1.00 65.94 88 LEU A C 1
ATOM 732 O O . LEU A 1 88 ? -0.923 14.792 -2.565 1.00 65.94 88 LEU A O 1
ATOM 736 N N . LEU A 1 89 ? -1.735 14.197 -4.559 1.00 69.31 89 LEU A N 1
ATOM 737 C CA . LEU A 1 89 ? -0.717 14.879 -5.340 1.00 69.31 89 LEU A CA 1
ATOM 738 C C . LEU A 1 89 ? -1.064 16.372 -5.435 1.00 69.31 89 LEU A C 1
ATOM 740 O O . LEU A 1 89 ? -2.147 16.804 -5.056 1.00 69.31 89 LEU A O 1
ATOM 744 N N . GLN A 1 90 ? -0.134 17.175 -5.950 1.00 71.94 90 GLN A N 1
ATOM 745 C CA . GLN A 1 90 ? -0.296 18.632 -6.056 1.00 71.94 90 GLN A CA 1
ATOM 746 C C . GLN A 1 90 ? -1.496 19.064 -6.929 1.00 71.94 90 GLN A C 1
ATOM 748 O O . GLN A 1 90 ? -1.884 20.226 -6.896 1.00 71.94 90 GLN A O 1
ATOM 753 N N . ASP A 1 91 ? -2.061 18.134 -7.701 1.00 78.44 91 ASP A N 1
ATOM 754 C CA . ASP A 1 91 ? -3.251 18.278 -8.536 1.00 78.44 91 ASP A CA 1
ATOM 755 C C . ASP A 1 91 ? -4.523 17.647 -7.928 1.00 78.44 91 ASP A C 1
ATOM 757 O O . ASP A 1 91 ? -5.454 17.356 -8.669 1.00 78.44 91 ASP A O 1
ATOM 761 N N . ASP A 1 92 ? -4.564 17.398 -6.612 1.00 78.81 92 ASP A N 1
ATOM 762 C CA . ASP A 1 92 ? -5.658 16.696 -5.906 1.00 78.81 92 ASP A CA 1
ATOM 763 C C . ASP A 1 92 ? -5.946 15.281 -6.441 1.00 78.81 92 ASP A C 1
ATOM 765 O O . ASP A 1 92 ? -6.997 14.686 -6.203 1.00 78.81 92 ASP A O 1
ATOM 769 N N . MET A 1 93 ? -4.977 14.697 -7.146 1.00 80.38 93 MET A N 1
ATOM 770 C CA . MET A 1 93 ? -5.091 13.356 -7.705 1.00 80.38 93 MET A CA 1
ATOM 771 C C . MET A 1 93 ? -4.372 12.329 -6.846 1.00 80.38 93 MET A C 1
ATOM 773 O O . MET A 1 93 ? -3.372 12.625 -6.195 1.00 80.38 93 MET A O 1
ATOM 777 N N . CYS A 1 94 ? -4.824 11.082 -6.888 1.00 84.12 94 CYS A N 1
ATOM 778 C CA . CYS A 1 94 ? -4.164 9.974 -6.211 1.00 84.12 94 CYS A CA 1
ATOM 779 C C . CYS A 1 94 ? -3.945 8.800 -7.173 1.00 84.12 94 CYS A C 1
ATOM 781 O O . CYS A 1 94 ? -4.436 8.775 -8.299 1.00 84.12 94 CYS A O 1
ATOM 783 N N . VAL A 1 95 ? -3.134 7.830 -6.758 1.00 86.00 95 VAL A N 1
ATOM 784 C CA . VAL A 1 95 ? -2.857 6.602 -7.537 1.00 86.00 95 VAL A CA 1
ATOM 785 C C . VAL A 1 95 ? -3.353 5.354 -6.816 1.00 86.00 95 VAL A C 1
ATOM 787 O O . VAL A 1 95 ? -2.982 4.233 -7.161 1.00 86.00 95 VAL A O 1
ATOM 790 N N . PHE A 1 96 ? -4.154 5.531 -5.768 1.00 89.62 96 PHE A N 1
ATOM 791 C CA . PHE A 1 96 ? -4.728 4.432 -5.012 1.00 89.62 96 PHE A CA 1
ATOM 792 C C . PHE A 1 96 ? -6.005 4.857 -4.289 1.00 89.62 96 PHE A C 1
ATOM 794 O O . PHE A 1 96 ? -6.179 6.023 -3.949 1.00 89.62 96 PHE A O 1
ATOM 801 N N . LEU A 1 97 ? -6.856 3.881 -3.994 1.00 90.12 97 LEU A N 1
ATOM 802 C CA . LEU A 1 97 ? -7.966 4.013 -3.057 1.00 90.12 97 LEU A CA 1
ATOM 803 C C . LEU A 1 97 ? -7.686 3.153 -1.829 1.00 90.12 97 LEU A C 1
ATOM 805 O O . LEU A 1 97 ? -7.146 2.050 -1.951 1.00 90.12 97 LEU A O 1
ATOM 809 N N . ALA A 1 98 ? -8.059 3.667 -0.661 1.00 91.62 98 ALA A N 1
ATOM 810 C CA . ALA A 1 98 ? -7.982 2.964 0.608 1.00 91.62 98 ALA A CA 1
ATOM 811 C C . ALA A 1 98 ? -9.374 2.942 1.240 1.00 91.62 98 ALA A C 1
ATOM 813 O O . ALA A 1 98 ? -9.994 3.988 1.420 1.00 91.62 98 ALA A O 1
ATOM 814 N N . PHE A 1 99 ? -9.853 1.747 1.563 1.00 93.62 99 PHE A N 1
ATOM 815 C CA . PHE A 1 99 ? -11.122 1.524 2.243 1.00 93.62 99 PHE A CA 1
ATOM 816 C C . PHE A 1 99 ? -10.819 1.018 3.646 1.00 93.62 99 PHE A C 1
ATOM 818 O O . PHE A 1 99 ? -10.156 -0.011 3.790 1.00 93.62 99 PHE A O 1
ATOM 825 N N . ASP A 1 100 ? -11.277 1.742 4.661 1.00 94.69 100 ASP A N 1
ATOM 826 C CA . ASP A 1 100 ? -11.096 1.371 6.062 1.00 94.69 100 ASP A CA 1
ATOM 827 C C . ASP A 1 100 ? -12.310 0.584 6.564 1.00 94.69 100 ASP A C 1
ATOM 829 O O . ASP A 1 100 ? -13.436 1.079 6.533 1.00 94.69 100 ASP A O 1
ATOM 833 N N . PHE A 1 101 ? -12.077 -0.660 6.986 1.00 95.19 101 PHE A N 1
ATOM 834 C CA . PHE A 1 101 ? -13.084 -1.532 7.582 1.00 95.19 101 PHE A CA 1
ATOM 835 C C . PHE A 1 101 ? -12.811 -1.654 9.081 1.00 95.19 101 PHE A C 1
ATOM 837 O O . PHE A 1 101 ? -11.865 -2.330 9.508 1.00 95.19 101 PHE A O 1
ATOM 844 N N . ASP A 1 102 ? -13.674 -1.035 9.884 1.00 93.19 102 ASP A N 1
ATOM 845 C CA . ASP A 1 102 ? -13.581 -0.986 11.339 1.00 93.19 102 ASP A CA 1
ATOM 846 C C . ASP A 1 102 ? -14.849 -1.528 12.035 1.00 93.19 102 ASP A C 1
ATOM 848 O O . ASP A 1 102 ? -15.796 -1.989 11.402 1.00 93.19 102 ASP A O 1
ATOM 852 N N . LYS A 1 103 ? -14.853 -1.495 13.376 1.00 88.75 103 LYS A N 1
ATOM 853 C CA . LYS A 1 103 ? -16.004 -1.823 14.247 1.00 88.75 103 LYS A CA 1
ATOM 854 C C . LYS A 1 103 ? -16.475 -3.286 14.167 1.00 88.75 103 LYS A C 1
ATOM 856 O O . LYS A 1 103 ? -15.686 -4.209 13.972 1.00 88.75 103 LYS A O 1
ATOM 861 N N . GLN A 1 104 ? -17.739 -3.522 14.527 1.00 90.38 104 GLN A N 1
ATOM 862 C CA . GLN A 1 104 ? -18.340 -4.851 14.527 1.00 90.38 104 GLN A CA 1
ATOM 863 C C . GLN A 1 104 ? -18.506 -5.338 13.091 1.00 90.38 104 GLN A C 1
ATOM 865 O O . GLN A 1 104 ? -18.844 -4.560 12.212 1.00 90.38 104 GLN A O 1
ATOM 870 N N . ASN A 1 105 ? -18.303 -6.636 12.885 1.00 93.50 105 ASN A N 1
ATOM 871 C CA . ASN A 1 105 ? -18.480 -7.313 11.602 1.00 93.50 105 ASN A CA 1
ATOM 872 C C . ASN A 1 105 ? -17.576 -6.852 10.440 1.00 93.50 105 ASN A C 1
ATOM 874 O O . ASN A 1 105 ? -17.793 -7.271 9.305 1.00 93.50 105 ASN A O 1
ATOM 878 N N . TRP A 1 106 ? -16.495 -6.105 10.717 1.00 95.06 106 TRP A N 1
ATOM 879 C CA . TRP A 1 106 ? -15.525 -5.669 9.697 1.00 95.06 106 TRP A CA 1
ATOM 880 C C . TRP A 1 106 ? -15.012 -6.820 8.821 1.00 95.06 106 TRP A C 1
ATOM 882 O O . TRP A 1 106 ? -14.699 -6.626 7.651 1.00 95.06 106 TRP A O 1
ATOM 892 N N . GLN A 1 107 ? -14.928 -8.035 9.375 1.00 96.00 107 GLN A N 1
ATOM 893 C CA . GLN A 1 107 ? -14.506 -9.226 8.642 1.00 96.00 107 GLN A CA 1
ATOM 894 C C . GLN A 1 107 ? -15.535 -9.636 7.588 1.00 96.00 107 GLN A C 1
ATOM 896 O O . GLN A 1 107 ? -15.145 -9.935 6.463 1.00 96.00 107 GLN A O 1
ATOM 901 N N . GLN A 1 108 ? -16.829 -9.663 7.931 1.00 96.25 108 GLN A N 1
ATOM 902 C CA . GLN A 1 108 ? -17.883 -9.983 6.970 1.00 96.25 108 GLN A CA 1
ATOM 903 C C . GLN A 1 108 ? -17.970 -8.911 5.881 1.00 96.25 108 GLN A C 1
ATOM 905 O O . GLN A 1 108 ? -18.007 -9.265 4.703 1.00 96.25 108 GLN A O 1
ATOM 910 N N . ASP A 1 109 ? -17.925 -7.633 6.260 1.00 96.06 109 ASP A N 1
ATOM 911 C CA . ASP A 1 109 ? -18.012 -6.512 5.317 1.00 96.06 109 ASP A CA 1
ATOM 912 C C . ASP A 1 109 ? -16.821 -6.500 4.354 1.00 96.06 109 ASP A C 1
ATOM 914 O O . ASP A 1 109 ? -16.994 -6.407 3.137 1.00 96.06 109 ASP A O 1
ATOM 918 N N . LEU A 1 110 ? -15.608 -6.705 4.878 1.00 96.44 110 LEU A N 1
ATOM 919 C CA . LEU A 1 110 ? -14.403 -6.826 4.065 1.00 96.44 110 LEU A CA 1
ATOM 920 C C . LEU A 1 110 ? -14.487 -8.017 3.111 1.00 96.44 110 LEU A C 1
ATOM 922 O O . LEU A 1 110 ? -14.131 -7.894 1.940 1.00 96.44 110 LEU A O 1
ATOM 926 N N . LEU A 1 111 ? -14.944 -9.180 3.582 1.00 96.25 111 LEU A N 1
ATOM 927 C CA . LEU A 1 111 ? -15.064 -10.369 2.737 1.00 96.25 111 LEU A CA 1
ATOM 928 C C . LEU A 1 111 ? -16.105 -10.178 1.630 1.00 96.25 111 LEU A C 1
ATOM 930 O O . LEU A 1 111 ? -15.858 -10.597 0.498 1.00 96.25 111 LEU A O 1
ATOM 934 N N . ALA A 1 112 ? -17.235 -9.536 1.933 1.00 97.19 112 ALA A N 1
ATOM 935 C CA . ALA A 1 112 ? -18.254 -9.195 0.947 1.00 97.19 112 ALA A CA 1
ATOM 936 C C . ALA A 1 112 ? -17.700 -8.226 -0.108 1.00 97.19 112 ALA A C 1
ATOM 938 O O . ALA A 1 112 ? -17.823 -8.490 -1.304 1.00 97.19 112 ALA A O 1
ATOM 939 N N . PHE A 1 113 ? -17.004 -7.173 0.326 1.00 97.00 113 PHE A N 1
ATOM 940 C CA . PHE A 1 113 ? -16.359 -6.210 -0.564 1.00 97.00 113 PHE A CA 1
ATOM 941 C C . PHE A 1 113 ? -15.310 -6.869 -1.470 1.00 97.00 113 PHE A C 1
ATOM 943 O O . PHE A 1 113 ? -15.357 -6.737 -2.690 1.00 97.00 113 PHE A O 1
ATOM 950 N N . VAL A 1 114 ? -14.392 -7.652 -0.895 1.00 96.94 114 VAL A N 1
ATOM 951 C CA . VAL A 1 114 ? -13.336 -8.350 -1.647 1.00 96.94 114 VAL A CA 1
ATOM 952 C C . VAL A 1 114 ? -13.927 -9.353 -2.635 1.00 96.94 114 VAL A C 1
ATOM 954 O O . VAL A 1 114 ? -13.396 -9.509 -3.735 1.00 96.94 114 VAL A O 1
ATOM 957 N N . LYS A 1 115 ? -15.012 -10.044 -2.267 1.00 97.75 115 LYS A N 1
ATOM 958 C CA . LYS A 1 115 ? -15.730 -10.941 -3.179 1.00 97.75 115 LYS A CA 1
ATOM 959 C C . LYS A 1 115 ? -16.260 -10.170 -4.386 1.00 97.75 115 LYS A C 1
ATOM 961 O O . LYS A 1 115 ? -16.071 -10.627 -5.509 1.00 97.75 115 LYS A O 1
ATOM 966 N N . GLU A 1 116 ? -16.853 -9.004 -4.165 1.00 97.81 116 GLU A N 1
ATOM 967 C CA . GLU A 1 116 ? -17.392 -8.190 -5.251 1.00 97.81 116 GLU A CA 1
ATOM 968 C C . GLU A 1 116 ? -16.293 -7.618 -6.157 1.00 97.81 116 GLU A C 1
ATOM 970 O O . GLU A 1 116 ? -16.385 -7.713 -7.382 1.00 97.81 116 GLU A O 1
ATOM 975 N N . CYS A 1 117 ? -15.184 -7.142 -5.580 1.00 97.06 117 CYS A N 1
ATOM 976 C CA . CYS A 1 117 ? -14.013 -6.739 -6.359 1.00 97.06 117 CYS A CA 1
ATOM 977 C C . CYS A 1 117 ? -13.469 -7.892 -7.211 1.00 97.06 117 CYS A C 1
ATOM 979 O O . CYS A 1 117 ? -13.161 -7.689 -8.383 1.00 97.06 117 CYS A O 1
ATOM 981 N N . LYS A 1 118 ? -13.395 -9.112 -6.658 1.00 96.19 118 LYS A N 1
ATOM 982 C CA . LYS A 1 118 ? -12.969 -10.304 -7.409 1.00 96.19 118 LYS A CA 1
ATOM 983 C C . LYS A 1 118 ? -13.909 -10.619 -8.570 1.00 96.19 118 LYS A C 1
ATOM 985 O O . LYS A 1 118 ? -13.418 -10.876 -9.664 1.00 96.19 118 LYS A O 1
ATOM 990 N N . ASN A 1 119 ? -15.225 -10.565 -8.358 1.00 97.81 119 ASN A N 1
ATOM 991 C CA . ASN A 1 119 ? -16.218 -10.771 -9.421 1.00 97.81 119 ASN A CA 1
ATOM 992 C C . ASN A 1 119 ? -16.058 -9.738 -10.549 1.00 97.81 119 ASN A C 1
ATOM 994 O O . ASN A 1 119 ? -16.162 -10.068 -11.729 1.00 97.81 119 ASN A O 1
ATOM 998 N N . SER A 1 120 ? -15.733 -8.500 -10.180 1.00 96.75 120 SER A N 1
ATOM 999 C CA . SER A 1 120 ? -15.482 -7.394 -11.109 1.00 96.75 120 SER A CA 1
ATOM 1000 C C . SER A 1 120 ? -14.059 -7.374 -11.684 1.00 96.75 120 SER A C 1
ATOM 1002 O O . SER A 1 120 ? -13.712 -6.449 -12.412 1.00 96.75 120 SER A O 1
ATOM 1004 N N . HIS A 1 121 ? -13.226 -8.378 -11.383 1.00 96.12 121 HIS A N 1
ATOM 1005 C CA . HIS A 1 121 ? -11.823 -8.468 -11.814 1.00 96.12 121 HIS A CA 1
ATOM 1006 C C . HIS A 1 121 ? -10.952 -7.274 -11.377 1.00 96.12 121 HIS A C 1
ATOM 1008 O O . HIS A 1 121 ? -9.975 -6.922 -12.038 1.00 96.12 121 HIS A O 1
ATOM 1014 N N . ILE A 1 122 ? -11.280 -6.662 -10.240 1.00 94.81 122 ILE A N 1
ATOM 1015 C CA . ILE A 1 122 ? -10.528 -5.549 -9.661 1.00 94.81 122 ILE A CA 1
ATOM 1016 C C . ILE A 1 122 ? -9.470 -6.113 -8.697 1.00 94.81 122 ILE A C 1
ATOM 1018 O O . ILE A 1 122 ? -9.828 -6.784 -7.722 1.00 94.81 122 ILE A O 1
ATOM 1022 N N . PRO A 1 123 ? -8.167 -5.858 -8.926 1.00 94.19 123 PRO A N 1
ATOM 1023 C CA . PRO A 1 123 ? -7.113 -6.305 -8.025 1.00 94.19 123 PRO A CA 1
ATOM 1024 C C . PRO A 1 123 ? -7.135 -5.498 -6.722 1.00 94.19 123 PRO A C 1
ATOM 1026 O O . PRO A 1 123 ? -7.127 -4.267 -6.736 1.00 94.19 123 PRO A O 1
ATOM 1029 N N . VAL A 1 124 ? -7.112 -6.200 -5.589 1.00 96.06 124 VAL A N 1
ATOM 1030 C CA . VAL A 1 124 ? -7.144 -5.599 -4.248 1.00 96.06 124 VAL A CA 1
ATOM 1031 C C . VAL A 1 124 ? -6.050 -6.185 -3.360 1.00 96.06 124 VAL A C 1
ATOM 1033 O O . VAL A 1 124 ? -5.742 -7.374 -3.446 1.00 96.06 124 VAL A O 1
ATOM 1036 N N . ASN A 1 125 ? -5.486 -5.363 -2.477 1.00 94.94 125 ASN A N 1
ATOM 1037 C CA . ASN A 1 125 ? -4.568 -5.790 -1.421 1.00 94.94 125 ASN A CA 1
ATOM 1038 C C . ASN A 1 125 ? -5.218 -5.555 -0.060 1.00 94.94 125 ASN A C 1
ATOM 1040 O O . ASN A 1 125 ? -5.854 -4.527 0.148 1.00 94.94 125 ASN A O 1
ATOM 1044 N N . ILE A 1 126 ? -5.050 -6.492 0.868 1.00 94.56 126 ILE A N 1
ATOM 1045 C CA . ILE A 1 126 ? -5.652 -6.413 2.201 1.00 94.56 126 ILE A CA 1
ATOM 1046 C C . ILE A 1 126 ? -4.538 -6.260 3.231 1.00 94.56 126 ILE A C 1
ATOM 1048 O O . ILE A 1 126 ? -3.589 -7.044 3.248 1.00 94.56 126 ILE A O 1
ATOM 1052 N N . GLU A 1 127 ? -4.681 -5.285 4.118 1.00 93.38 127 GLU A N 1
ATOM 1053 C CA . GLU A 1 127 ? -3.788 -5.044 5.246 1.00 93.38 127 GLU A CA 1
ATOM 1054 C C . GLU A 1 127 ? -4.593 -5.131 6.543 1.00 93.38 127 GLU A C 1
ATOM 1056 O O . GLU A 1 127 ? -5.554 -4.393 6.738 1.00 93.38 127 GLU A O 1
ATOM 1061 N N . ARG A 1 128 ? -4.209 -6.010 7.470 1.00 92.88 128 ARG A N 1
ATOM 1062 C CA . ARG A 1 128 ? -4.849 -6.045 8.790 1.00 92.88 128 ARG A CA 1
ATOM 1063 C C . ARG A 1 128 ? -4.347 -4.881 9.641 1.00 92.88 128 ARG A C 1
ATOM 1065 O O . ARG A 1 128 ? -3.140 -4.672 9.738 1.00 92.88 128 ARG A O 1
ATOM 1072 N N . SER A 1 129 ? -5.260 -4.168 10.300 1.00 90.19 129 SER A N 1
ATOM 1073 C CA . SER A 1 129 ? -4.895 -3.006 11.108 1.00 90.19 129 SER A CA 1
ATOM 1074 C C . SER A 1 129 ? -3.992 -3.401 12.278 1.00 90.19 129 SER A C 1
ATOM 1076 O O . SER A 1 129 ? -4.072 -4.508 12.820 1.00 90.19 129 SER A O 1
ATOM 1078 N N . ARG A 1 130 ? -3.155 -2.462 12.730 1.00 84.31 130 ARG A N 1
ATOM 1079 C CA . ARG A 1 130 ? -2.228 -2.678 13.853 1.00 84.31 130 ARG A CA 1
ATOM 1080 C C . ARG A 1 130 ? -2.926 -3.117 15.146 1.00 84.31 130 ARG A C 1
ATOM 1082 O O . ARG A 1 130 ? -2.339 -3.855 15.931 1.00 84.31 130 ARG A O 1
ATOM 1089 N N . SER A 1 131 ? -4.152 -2.653 15.393 1.00 87.56 131 SER A N 1
ATOM 1090 C CA . SER A 1 131 ? -4.934 -3.045 16.575 1.00 87.56 131 SER A CA 1
ATOM 1091 C C . SER A 1 131 ? -5.495 -4.467 16.468 1.00 87.56 131 SER A C 1
ATOM 1093 O O . SER A 1 131 ? -5.951 -5.023 17.466 1.00 87.56 131 SER A O 1
ATOM 1095 N N . GLY A 1 132 ? -5.507 -5.037 15.259 1.00 89.62 132 GLY A N 1
ATOM 1096 C CA . GLY A 1 132 ? -6.127 -6.316 14.939 1.00 89.62 132 GLY A CA 1
ATOM 1097 C C . GLY A 1 132 ? -7.657 -6.282 14.885 1.00 89.62 132 GLY A C 1
ATOM 1098 O O . GLY A 1 132 ? -8.246 -7.339 14.641 1.00 89.62 132 GLY A O 1
ATOM 1099 N N . LYS A 1 133 ? -8.278 -5.109 15.102 1.00 91.75 133 LYS A N 1
ATOM 1100 C CA . LYS A 1 133 ? -9.735 -4.879 15.189 1.00 91.75 133 LYS A CA 1
ATOM 1101 C C . LYS A 1 133 ? -10.345 -4.274 13.915 1.00 91.75 133 LYS A C 1
ATOM 1103 O O . LYS A 1 133 ? -11.419 -3.691 13.974 1.00 91.75 133 LYS A O 1
ATOM 1108 N N . GLY A 1 134 ? -9.631 -4.362 12.802 1.00 94.81 134 GLY A N 1
ATOM 1109 C CA . GLY A 1 134 ? -10.052 -3.841 11.509 1.00 94.81 134 GLY A CA 1
ATOM 1110 C C . GLY A 1 134 ? -9.048 -4.218 10.429 1.00 94.81 134 GLY A C 1
ATOM 1111 O O . GLY A 1 134 ? -8.056 -4.911 10.703 1.00 94.81 134 GLY A O 1
ATOM 1112 N N . ALA A 1 135 ? -9.280 -3.736 9.219 1.00 96.06 135 ALA A N 1
ATOM 1113 C CA . ALA A 1 135 ? -8.383 -3.914 8.090 1.00 96.06 135 ALA A CA 1
ATOM 1114 C C . ALA A 1 135 ? -8.624 -2.844 7.025 1.00 96.06 135 ALA A C 1
ATOM 1116 O O . ALA A 1 135 ? -9.730 -2.336 6.883 1.00 96.06 135 ALA A O 1
ATOM 1117 N N . HIS A 1 136 ? -7.593 -2.565 6.240 1.00 95.06 136 HIS A N 1
ATOM 1118 C CA . HIS A 1 136 ? -7.682 -1.702 5.077 1.00 95.06 136 HIS A CA 1
ATOM 1119 C C . HIS A 1 136 ? -7.671 -2.543 3.802 1.00 95.06 136 HIS A C 1
ATOM 1121 O O . HIS A 1 136 ? -6.915 -3.516 3.690 1.00 95.06 136 HIS A O 1
ATOM 1127 N N . VAL A 1 137 ? -8.477 -2.145 2.822 1.00 95.88 137 VAL A N 1
ATOM 1128 C CA . VAL A 1 137 ? -8.391 -2.652 1.451 1.00 95.88 137 VAL A CA 1
ATOM 1129 C C . VAL A 1 137 ? -7.817 -1.562 0.557 1.00 95.88 137 VAL A C 1
ATOM 1131 O O . VAL A 1 137 ? -8.303 -0.435 0.548 1.00 95.88 137 VAL A O 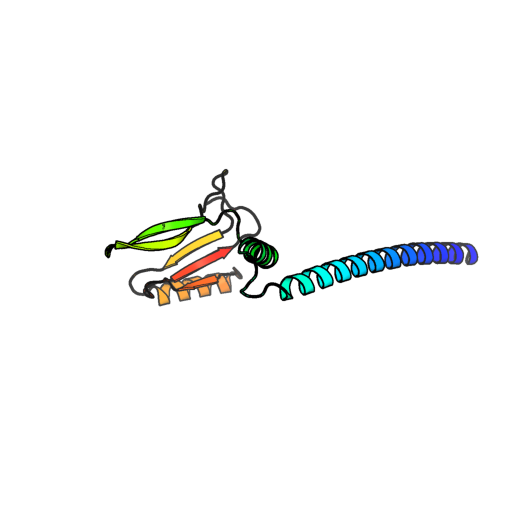1
ATOM 1134 N N . TRP A 1 138 ? -6.790 -1.916 -0.208 1.00 94.94 138 TRP A N 1
ATOM 1135 C CA . TRP A 1 138 ? -6.045 -1.019 -1.080 1.00 94.94 138 TRP A CA 1
ATOM 1136 C C . TRP A 1 138 ? -6.226 -1.416 -2.544 1.00 94.94 138 TRP A C 1
ATOM 1138 O O . TRP A 1 138 ? -6.013 -2.576 -2.911 1.00 94.94 138 TRP A O 1
ATOM 1148 N N . ILE A 1 139 ? -6.549 -0.440 -3.389 1.00 93.88 139 ILE A N 1
ATOM 1149 C CA . ILE A 1 139 ? -6.623 -0.582 -4.849 1.00 93.88 139 ILE A CA 1
ATOM 1150 C C . ILE A 1 139 ? -5.618 0.385 -5.452 1.00 93.88 139 ILE A C 1
ATOM 1152 O O . ILE A 1 139 ? -5.662 1.564 -5.127 1.00 93.88 139 ILE A O 1
ATOM 1156 N N . PHE A 1 140 ? -4.724 -0.091 -6.317 1.00 90.88 140 PHE A N 1
ATOM 1157 C CA . PHE A 1 140 ? -3.687 0.735 -6.938 1.00 90.88 140 PHE A CA 1
ATOM 1158 C C . PHE A 1 140 ? -3.959 0.919 -8.428 1.00 90.88 140 PHE A C 1
ATOM 1160 O O . PHE A 1 140 ? -4.337 -0.026 -9.118 1.00 90.88 140 PHE A O 1
ATOM 1167 N N . PHE A 1 141 ? -3.711 2.127 -8.924 1.00 87.56 141 PHE A N 1
ATOM 1168 C CA . PHE A 1 141 ? -3.913 2.515 -10.314 1.00 87.56 141 PHE A CA 1
ATOM 1169 C C . PHE A 1 141 ? -2.574 2.877 -10.955 1.00 87.56 141 PHE A C 1
ATOM 1171 O O . PHE A 1 141 ? -1.707 3.489 -10.333 1.00 87.56 141 PHE A O 1
ATOM 1178 N N . PHE A 1 142 ? -2.410 2.518 -12.228 1.00 83.00 142 PHE A N 1
ATOM 1179 C CA . PHE A 1 142 ? -1.245 2.926 -13.024 1.00 83.00 142 PHE A CA 1
ATOM 1180 C C . PHE A 1 142 ? -1.355 4.365 -13.541 1.00 83.00 142 PHE A C 1
ATOM 1182 O O . PHE A 1 142 ? -0.357 4.955 -13.948 1.00 83.00 142 PHE A O 1
ATOM 1189 N N . VAL A 1 143 ? -2.568 4.917 -13.532 1.00 83.69 143 VAL A N 1
ATOM 1190 C CA . VAL A 1 143 ? -2.882 6.282 -13.955 1.00 83.69 143 VAL A CA 1
ATOM 1191 C C . VAL A 1 143 ? -3.443 7.027 -12.751 1.00 83.69 143 VAL A C 1
ATOM 1193 O O . VAL A 1 143 ? -4.104 6.429 -11.902 1.00 83.69 143 VAL A O 1
ATOM 1196 N N . LYS A 1 144 ? -3.162 8.328 -12.673 1.00 84.44 144 LYS A N 1
ATOM 1197 C CA . LYS A 1 144 ? -3.758 9.203 -11.666 1.00 84.44 144 LYS A CA 1
ATOM 1198 C C . LYS A 1 144 ? -5.285 9.182 -11.785 1.00 84.44 144 LYS A C 1
ATOM 1200 O O . LYS A 1 144 ? -5.817 9.256 -12.891 1.00 84.44 144 LYS A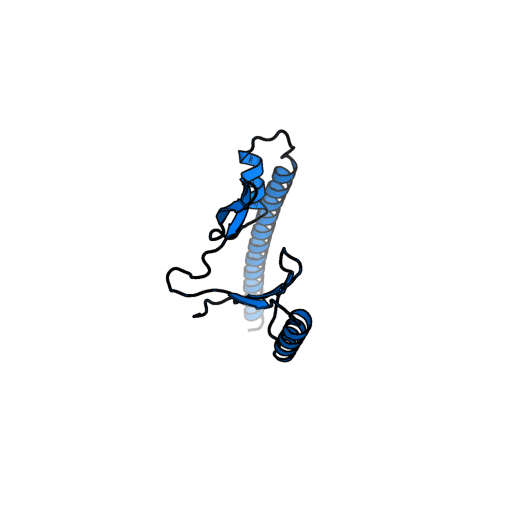 O 1
ATOM 1205 N N . ILE A 1 145 ? -5.964 9.133 -10.649 1.00 80.56 145 ILE A N 1
ATOM 1206 C CA . ILE A 1 145 ? -7.417 9.252 -10.533 1.00 80.56 145 ILE A CA 1
ATOM 1207 C C . ILE A 1 145 ? -7.766 10.494 -9.709 1.00 80.56 145 ILE A C 1
ATOM 1209 O O . ILE A 1 145 ? -7.007 10.878 -8.818 1.00 80.56 145 ILE A O 1
ATOM 1213 N N . ASN A 1 146 ? -8.891 11.132 -10.034 1.00 78.88 146 ASN A N 1
ATOM 1214 C CA . ASN A 1 146 ? -9.473 12.150 -9.162 1.00 78.88 146 ASN A CA 1
ATOM 1215 C C . ASN A 1 146 ? -10.130 11.429 -7.991 1.00 78.88 146 ASN A C 1
ATOM 1217 O O . ASN A 1 146 ? -10.781 10.400 -8.203 1.00 78.88 146 ASN A O 1
ATOM 1221 N N . GLN A 1 147 ? -9.922 11.953 -6.788 1.00 6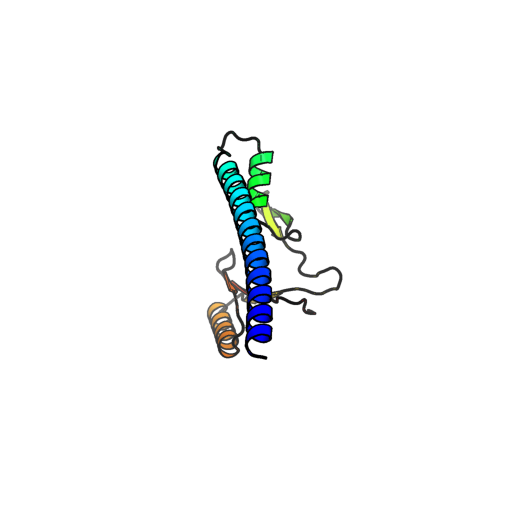0.91 147 GLN A N 1
ATOM 1222 C CA . GLN A 1 147 ? -10.585 11.452 -5.592 1.00 60.91 147 GLN A CA 1
ATOM 1223 C C . GLN A 1 147 ? -11.921 12.162 -5.370 1.00 60.91 147 GLN A C 1
ATOM 1225 O O . GLN A 1 147 ? -12.017 13.360 -5.717 1.00 60.91 147 GLN A O 1
#

InterPro domains:
  IPR054347 TOTE conflict system, primase domain [PF22548] (84-145)